Protein AF-A0A3Y9KX11-F1 (afdb_monomer_lite)

Organism: Salmonella enterica I (NCBI:txid59201)

Secondary structure (DSSP, 8-state):
-HHHHHHHHHHHHHHHHHHHHHHHHHHHH-HHHHHHHHH-HHHHHHHHHHHHHHHHHHHH--SHHHHHH---S---HHHHHHHHHHHHHHHHHHT-

Foldseek 3Di:
DVQQVVLQVLLLVQLVVVLVVVLVVCCVPPVVVSVVQLPDPVSLVVVSVVSSVVSCCCAPPPDPNNVVNHGDDDHDVVVSSVSSVVVSVVVSVVVD

Sequence (96 aa):
MKIELITTKQFIEQAECYFRNYMDGLQRNAPDDFYYFINNKYNMNDIMESIIKKTRYHFYDDTEEGKRNRIYGEVSHSKVKQHLRQLWIVYKCVYR

Radius of gyration: 14.37 Å; chains: 1; bounding box: 28×29×36 Å

Structure (mmCIF, N/CA/C/O backbone):
data_AF-A0A3Y9KX11-F1
#
_entry.id   AF-A0A3Y9KX11-F1
#
loop_
_atom_site.group_PDB
_atom_site.id
_atom_site.type_symbol
_atom_site.label_atom_id
_atom_site.label_alt_id
_atom_site.label_comp_id
_atom_site.label_asym_id
_atom_site.label_entity_id
_atom_site.label_seq_id
_atom_site.pdbx_PDB_ins_code
_atom_site.Cartn_x
_atom_site.Cartn_y
_atom_site.Cartn_z
_atom_site.occupancy
_atom_site.B_iso_or_equiv
_atom_site.auth_seq_id
_atom_site.auth_comp_id
_atom_site.auth_asym_id
_atom_site.auth_atom_id
_atom_site.pdbx_PDB_model_num
ATOM 1 N N . MET A 1 1 ? -10.504 13.372 15.719 1.00 60.78 1 MET A N 1
ATOM 2 C CA . MET A 1 1 ? -10.567 12.613 16.993 1.00 60.78 1 MET A CA 1
ATOM 3 C C . MET A 1 1 ? -9.181 12.016 17.283 1.00 60.78 1 MET A C 1
ATOM 5 O O . MET A 1 1 ? -8.523 11.621 16.331 1.00 60.78 1 MET A O 1
ATOM 9 N N . LYS A 1 2 ? -8.675 11.981 18.530 1.00 68.00 2 LYS A N 1
ATOM 10 C CA . LYS A 1 2 ? -7.265 11.587 18.818 1.00 68.00 2 LYS A CA 1
ATOM 11 C C . LYS A 1 2 ? -6.928 10.144 18.388 1.00 68.00 2 LYS A C 1
ATOM 13 O O . LYS A 1 2 ? -5.809 9.891 17.963 1.00 68.00 2 LYS A O 1
ATOM 18 N N . ILE A 1 3 ? -7.909 9.239 18.452 1.00 70.12 3 ILE A N 1
ATOM 19 C CA . ILE A 1 3 ? -7.769 7.817 18.092 1.00 70.12 3 ILE A CA 1
ATOM 20 C C . ILE A 1 3 ? -7.609 7.642 16.574 1.00 70.12 3 ILE A C 1
ATOM 22 O O . ILE A 1 3 ? -6.619 7.074 16.140 1.00 70.12 3 ILE A O 1
ATOM 26 N N . GLU A 1 4 ? -8.497 8.229 15.767 1.00 76.81 4 GLU A N 1
ATOM 27 C CA . GLU A 1 4 ? -8.432 8.214 14.290 1.00 76.81 4 GLU A CA 1
ATOM 28 C C . GLU A 1 4 ? -7.066 8.678 13.746 1.00 76.81 4 GLU A C 1
ATOM 30 O O . GLU A 1 4 ? -6.543 8.117 12.783 1.00 76.81 4 GLU A O 1
ATOM 35 N N . LEU A 1 5 ? -6.452 9.687 14.381 1.00 78.19 5 LEU A N 1
ATOM 36 C CA . LEU A 1 5 ? -5.127 10.182 14.000 1.00 78.19 5 LEU A CA 1
ATOM 37 C C . LEU A 1 5 ? -4.036 9.115 14.209 1.00 78.19 5 LEU A C 1
ATOM 39 O O . LEU A 1 5 ? -3.175 8.948 13.349 1.00 78.19 5 LEU A O 1
ATOM 43 N N . ILE A 1 6 ? -4.085 8.398 15.335 1.00 85.31 6 ILE A N 1
ATOM 44 C CA . ILE A 1 6 ? -3.126 7.339 15.681 1.00 85.31 6 ILE A CA 1
ATOM 45 C C . ILE A 1 6 ? -3.314 6.141 14.746 1.00 85.31 6 ILE A C 1
ATOM 47 O O . ILE A 1 6 ? -2.348 5.685 14.139 1.00 85.31 6 ILE A O 1
ATOM 51 N N . THR A 1 7 ? -4.556 5.697 14.555 1.00 88.88 7 THR A N 1
ATOM 52 C CA . THR A 1 7 ? -4.904 4.564 13.688 1.00 88.88 7 THR A CA 1
ATOM 53 C C . THR A 1 7 ? -4.524 4.835 12.232 1.00 88.88 7 THR A C 1
ATOM 55 O O . THR A 1 7 ? -3.906 3.999 11.576 1.00 88.88 7 THR A O 1
ATOM 58 N N . THR A 1 8 ? -4.810 6.042 11.729 1.00 93.00 8 THR A N 1
ATOM 59 C CA . THR A 1 8 ? -4.394 6.452 10.379 1.00 93.00 8 THR A CA 1
ATOM 60 C C . THR A 1 8 ? -2.870 6.481 10.252 1.00 93.00 8 THR A C 1
ATOM 62 O O . THR A 1 8 ? -2.347 6.059 9.224 1.00 93.00 8 THR A O 1
ATOM 65 N N . LYS A 1 9 ? -2.143 6.941 11.279 1.00 94.12 9 LYS A N 1
ATOM 66 C CA . LYS A 1 9 ? -0.675 6.965 11.265 1.00 94.12 9 LYS A CA 1
ATOM 67 C C . LYS A 1 9 ? -0.084 5.553 11.189 1.00 94.12 9 LYS A C 1
ATOM 69 O O . LYS A 1 9 ? 0.746 5.312 10.321 1.00 94.12 9 LYS A O 1
ATOM 74 N N . GLN A 1 10 ? -0.559 4.622 12.017 1.00 94.44 10 GLN A N 1
ATOM 75 C CA . GLN A 1 10 ? -0.127 3.216 11.969 1.00 94.44 10 GLN A CA 1
ATOM 76 C C . GLN A 1 10 ? -0.406 2.590 10.597 1.00 94.44 10 GLN A C 1
ATOM 78 O O . GLN A 1 10 ? 0.436 1.890 10.034 1.00 94.44 10 GLN A O 1
ATOM 83 N N . PHE A 1 11 ? -1.569 2.899 10.014 1.00 96.38 11 PHE A N 1
ATOM 84 C CA . PHE A 1 11 ? -1.901 2.443 8.670 1.00 96.38 11 PHE A CA 1
ATOM 85 C C . PHE A 1 11 ? -0.932 2.999 7.616 1.00 96.38 11 PHE A C 1
ATOM 87 O O . PHE A 1 11 ? -0.480 2.262 6.737 1.00 96.38 11 PHE A O 1
ATOM 94 N N . ILE A 1 12 ? -0.605 4.292 7.700 1.00 97.50 12 ILE A N 1
ATOM 95 C CA . ILE A 1 12 ? 0.347 4.956 6.802 1.00 97.50 12 ILE A CA 1
ATOM 96 C C . ILE A 1 12 ? 1.734 4.316 6.899 1.00 97.50 12 ILE A C 1
ATOM 98 O O . ILE A 1 12 ? 2.309 4.006 5.861 1.00 97.50 12 ILE A O 1
ATOM 102 N N . GLU A 1 13 ? 2.246 4.078 8.107 1.00 97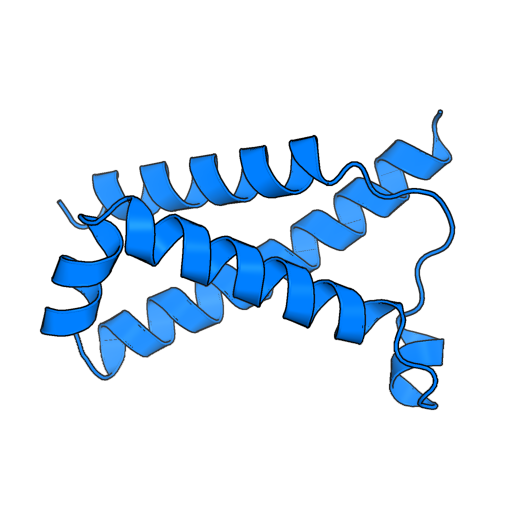.00 13 GLU A N 1
ATOM 103 C CA . GLU A 1 13 ? 3.575 3.487 8.327 1.00 97.00 13 GLU A CA 1
ATOM 104 C C . GLU A 1 13 ? 3.698 2.113 7.650 1.00 97.00 13 GLU A C 1
ATOM 106 O O . GLU A 1 13 ? 4.666 1.845 6.932 1.00 97.00 13 GLU A O 1
ATOM 111 N N . GLN A 1 14 ? 2.673 1.267 7.780 1.00 97.19 14 GLN A N 1
ATOM 112 C CA . GLN A 1 14 ? 2.668 -0.046 7.136 1.00 97.19 14 GLN A CA 1
ATOM 113 C C . GLN A 1 14 ? 2.493 0.038 5.610 1.00 97.19 14 GLN A C 1
ATOM 115 O O . GLN A 1 14 ? 3.139 -0.707 4.868 1.00 97.19 14 GLN A O 1
ATOM 120 N N . ALA A 1 15 ? 1.641 0.945 5.118 1.00 98.00 15 ALA A N 1
ATOM 121 C CA . ALA A 1 15 ? 1.479 1.179 3.683 1.00 98.00 15 ALA A CA 1
ATOM 122 C C . ALA A 1 15 ? 2.772 1.706 3.041 1.00 98.00 15 ALA A C 1
ATOM 124 O O . ALA A 1 15 ? 3.145 1.254 1.961 1.00 98.0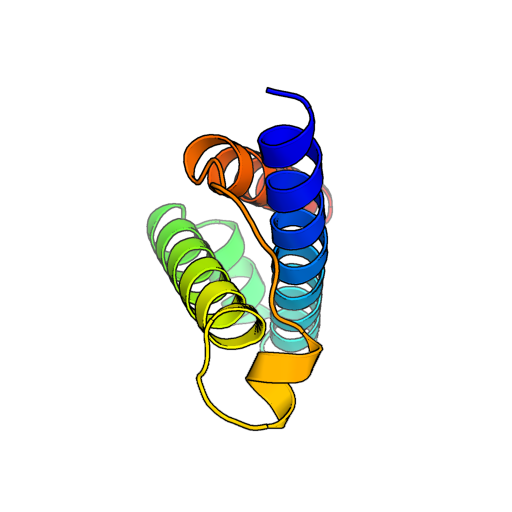0 15 ALA A O 1
ATOM 125 N N . GLU A 1 16 ? 3.485 2.608 3.715 1.00 98.38 16 GLU A N 1
ATOM 126 C CA . GLU A 1 16 ? 4.792 3.100 3.285 1.00 98.38 16 GLU A CA 1
ATOM 127 C C . GLU A 1 16 ? 5.828 1.973 3.230 1.00 98.38 16 GLU A C 1
ATOM 129 O O . GLU A 1 16 ? 6.545 1.860 2.235 1.00 98.38 16 GLU A O 1
ATOM 134 N N . CYS A 1 17 ? 5.877 1.104 4.244 1.00 98.00 17 CYS A N 1
ATOM 135 C CA . CYS A 1 17 ? 6.768 -0.056 4.241 1.00 98.00 17 CYS A CA 1
ATOM 136 C C . CYS A 1 17 ? 6.530 -0.943 3.006 1.00 98.00 17 CYS A C 1
ATOM 138 O O . CYS A 1 17 ? 7.467 -1.277 2.279 1.00 98.00 17 CYS A O 1
ATOM 140 N N . TYR A 1 18 ? 5.269 -1.275 2.709 1.00 98.19 18 TYR A N 1
ATOM 141 C CA . TYR A 1 18 ? 4.933 -2.052 1.514 1.00 98.19 18 TYR A CA 1
ATOM 142 C C . TYR A 1 18 ? 5.242 -1.318 0.211 1.00 98.19 18 TYR A C 1
ATOM 144 O O . TYR A 1 18 ? 5.714 -1.953 -0.731 1.00 98.19 18 TYR A O 1
ATOM 152 N N . PHE A 1 19 ? 5.017 -0.006 0.163 1.00 97.50 19 PHE A N 1
ATOM 153 C CA . PHE A 1 19 ? 5.355 0.820 -0.990 1.00 97.50 19 PHE A CA 1
ATOM 154 C C . PHE A 1 19 ? 6.848 0.783 -1.297 1.00 97.50 19 PHE A C 1
ATOM 156 O O . PHE A 1 19 ? 7.228 0.470 -2.421 1.00 97.50 19 PHE A O 1
ATOM 163 N N . ARG A 1 20 ? 7.694 1.056 -0.300 1.00 97.00 20 ARG A N 1
ATOM 164 C CA . ARG A 1 20 ? 9.152 1.068 -0.470 1.00 97.00 20 ARG A CA 1
ATOM 165 C C . ARG A 1 20 ? 9.669 -0.299 -0.892 1.00 97.00 20 ARG A C 1
ATOM 167 O O . ARG A 1 20 ? 10.353 -0.394 -1.899 1.00 97.00 20 ARG A O 1
ATOM 174 N N . ASN A 1 21 ? 9.240 -1.363 -0.210 1.00 97.06 21 ASN A N 1
ATOM 175 C CA . ASN A 1 21 ? 9.631 -2.729 -0.566 1.00 97.06 21 ASN A CA 1
ATOM 176 C C . ASN A 1 21 ? 9.246 -3.092 -2.010 1.00 97.06 21 ASN A C 1
ATOM 178 O O . ASN A 1 21 ? 10.016 -3.758 -2.700 1.00 97.06 21 ASN A O 1
ATOM 182 N N . TYR A 1 22 ? 8.070 -2.655 -2.476 1.00 95.69 22 TYR A N 1
ATOM 183 C CA . TYR A 1 22 ? 7.652 -2.857 -3.862 1.00 95.69 22 TYR A CA 1
ATOM 184 C C . TYR A 1 22 ? 8.536 -2.075 -4.838 1.00 95.69 22 TYR A C 1
ATOM 186 O O . TYR A 1 22 ? 9.050 -2.662 -5.786 1.00 95.69 22 TYR A O 1
ATOM 194 N N . MET A 1 23 ? 8.744 -0.776 -4.597 1.00 94.69 23 MET A N 1
ATOM 195 C CA . MET A 1 23 ? 9.541 0.079 -5.482 1.00 94.69 23 MET A CA 1
ATOM 196 C C . MET A 1 23 ? 11.000 -0.376 -5.550 1.00 94.69 23 MET A C 1
ATOM 198 O O . MET A 1 23 ? 11.550 -0.472 -6.641 1.00 94.69 23 MET A O 1
ATOM 202 N N . ASP A 1 24 ? 11.605 -0.719 -4.415 1.00 94.56 24 ASP A N 1
ATOM 203 C CA . ASP A 1 24 ? 12.990 -1.184 -4.343 1.00 94.56 24 ASP A CA 1
ATOM 204 C C . ASP A 1 24 ? 13.147 -2.557 -5.017 1.00 94.56 24 ASP A C 1
ATOM 206 O O . ASP A 1 24 ? 14.128 -2.810 -5.717 1.00 94.56 24 ASP A O 1
ATOM 210 N N . GLY A 1 25 ? 12.166 -3.451 -4.846 1.00 95.69 25 GLY A N 1
ATOM 211 C CA . GLY A 1 25 ? 12.136 -4.746 -5.525 1.00 95.69 25 GLY A CA 1
ATOM 212 C C . GLY A 1 25 ? 11.975 -4.608 -7.039 1.00 95.69 25 GLY A C 1
ATOM 213 O O . GLY A 1 25 ? 12.686 -5.265 -7.797 1.00 95.69 25 GLY A O 1
ATOM 214 N N . LEU A 1 26 ? 11.080 -3.727 -7.481 1.00 94.00 26 LEU A N 1
ATOM 215 C CA . LEU A 1 26 ? 10.862 -3.427 -8.892 1.00 94.00 26 LEU A CA 1
ATOM 216 C C . LEU A 1 26 ? 12.119 -2.811 -9.516 1.00 94.00 26 LEU A C 1
ATOM 218 O O . LEU A 1 26 ? 12.567 -3.271 -10.558 1.00 94.00 26 LEU A O 1
ATOM 222 N N . GLN A 1 27 ? 12.751 -1.854 -8.833 1.00 94.75 27 GLN A N 1
ATOM 223 C CA . GLN A 1 27 ? 13.989 -1.228 -9.290 1.00 94.75 27 GLN A CA 1
ATOM 224 C C . GLN A 1 27 ? 15.123 -2.243 -9.491 1.00 94.75 27 GLN A C 1
ATOM 226 O O . GLN A 1 27 ? 15.849 -2.172 -10.479 1.00 94.75 27 GLN 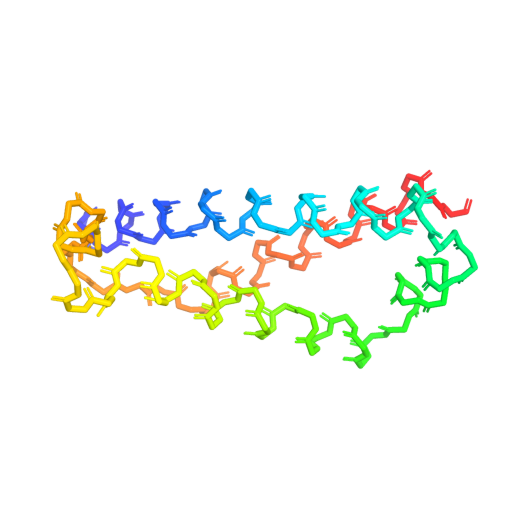A O 1
ATOM 231 N N . ARG A 1 28 ? 15.296 -3.173 -8.544 1.00 95.19 28 ARG A N 1
ATOM 232 C CA . ARG A 1 28 ? 16.386 -4.161 -8.580 1.00 95.19 28 ARG A CA 1
ATOM 233 C C . ARG A 1 28 ? 16.176 -5.237 -9.637 1.00 95.19 28 ARG A C 1
ATOM 235 O O . ARG A 1 28 ? 17.145 -5.668 -10.251 1.00 95.19 28 ARG A O 1
ATOM 242 N N . ASN A 1 29 ? 14.936 -5.693 -9.805 1.00 96.75 29 ASN A N 1
ATOM 243 C CA . ASN A 1 29 ? 14.636 -6.878 -10.610 1.00 96.75 29 ASN A CA 1
ATOM 244 C C . ASN A 1 29 ? 14.143 -6.544 -12.025 1.00 96.75 29 ASN A C 1
ATOM 246 O O . ASN A 1 29 ? 14.304 -7.365 -12.922 1.00 96.75 29 ASN A O 1
ATOM 250 N N . ALA A 1 30 ? 13.535 -5.372 -12.222 1.00 94.94 30 ALA A N 1
ATOM 251 C CA . ALA A 1 30 ? 12.957 -4.936 -13.491 1.00 94.94 30 ALA A CA 1
ATOM 252 C C . ALA A 1 30 ? 13.075 -3.400 -13.639 1.00 94.94 30 ALA A C 1
ATOM 254 O O . ALA A 1 30 ? 12.082 -2.676 -13.531 1.00 94.94 30 ALA A O 1
ATOM 255 N N . PRO A 1 31 ? 14.295 -2.872 -13.853 1.00 93.25 31 PRO A N 1
ATOM 256 C CA . PRO A 1 31 ? 14.540 -1.430 -13.891 1.00 93.25 31 PRO A CA 1
ATOM 257 C C . PRO A 1 31 ? 13.768 -0.714 -15.010 1.00 93.25 31 PRO A C 1
ATOM 259 O O . PRO A 1 31 ? 13.268 0.385 -14.785 1.00 93.25 31 PRO A O 1
ATOM 262 N N . ASP A 1 32 ? 13.598 -1.327 -16.183 1.00 92.62 32 ASP A N 1
ATOM 263 C CA . ASP A 1 32 ? 12.818 -0.724 -17.276 1.00 92.62 32 ASP A CA 1
ATOM 264 C C . ASP A 1 32 ? 11.345 -0.542 -16.880 1.00 92.62 32 ASP A C 1
ATOM 266 O O . ASP A 1 32 ? 10.772 0.542 -17.042 1.00 92.62 32 ASP A O 1
ATOM 270 N N . ASP A 1 33 ? 10.755 -1.568 -16.260 1.00 91.25 33 ASP A N 1
ATOM 271 C CA . ASP A 1 33 ? 9.399 -1.506 -15.717 1.00 91.25 33 ASP A CA 1
ATOM 272 C C . ASP A 1 33 ? 9.299 -0.462 -14.603 1.00 91.25 33 ASP A C 1
ATOM 274 O O . ASP A 1 33 ? 8.328 0.293 -14.545 1.00 91.25 33 ASP A O 1
ATOM 278 N N . PHE A 1 34 ? 10.313 -0.355 -13.740 1.00 93.56 34 PHE A N 1
ATOM 279 C CA . PHE A 1 34 ? 10.382 0.684 -12.714 1.00 93.56 34 PHE A CA 1
ATOM 280 C C . PHE A 1 34 ? 10.251 2.089 -13.320 1.00 93.56 34 PHE A C 1
ATOM 282 O O . PHE A 1 34 ? 9.388 2.863 -12.890 1.00 93.56 34 PHE A O 1
ATOM 289 N N . TYR A 1 35 ? 11.047 2.408 -14.346 1.00 92.12 35 TYR A N 1
ATOM 290 C CA . TYR A 1 35 ? 10.999 3.711 -15.017 1.00 92.12 35 TYR A CA 1
ATOM 291 C C . TYR A 1 35 ? 9.696 3.935 -15.792 1.00 92.12 35 TYR A C 1
ATOM 293 O O . TYR A 1 35 ? 9.197 5.065 -15.855 1.00 92.12 35 TYR A O 1
ATOM 301 N N . TYR A 1 36 ? 9.103 2.882 -16.347 1.00 90.56 36 TYR A N 1
ATOM 302 C CA . TYR A 1 36 ? 7.787 2.965 -16.972 1.00 90.56 36 TYR A CA 1
ATOM 303 C C . TYR A 1 36 ? 6.689 3.277 -15.940 1.00 90.56 36 TYR A C 1
ATOM 305 O O . TYR A 1 36 ? 5.902 4.216 -16.109 1.00 90.56 36 TYR A O 1
ATOM 313 N N . PHE A 1 37 ? 6.655 2.535 -14.832 1.00 89.94 37 PHE A N 1
ATOM 314 C CA . PHE A 1 37 ? 5.629 2.654 -13.799 1.00 89.94 37 PHE A CA 1
ATOM 315 C C . PHE A 1 37 ? 5.699 3.979 -13.042 1.00 89.94 37 PHE A C 1
ATOM 317 O O . PHE A 1 37 ? 4.674 4.640 -12.873 1.00 89.94 37 PHE A O 1
ATOM 324 N N . ILE A 1 38 ? 6.896 4.422 -12.654 1.00 92.81 38 ILE A N 1
ATOM 325 C CA . ILE A 1 38 ? 7.083 5.676 -11.913 1.00 92.81 38 ILE A CA 1
ATOM 326 C C . ILE A 1 38 ? 6.656 6.912 -12.721 1.00 92.81 38 ILE A C 1
ATOM 328 O O . ILE A 1 38 ? 6.262 7.933 -12.150 1.00 92.81 38 ILE A O 1
ATOM 332 N N . ASN A 1 39 ? 6.690 6.832 -14.052 1.00 91.44 39 ASN A N 1
ATOM 333 C CA . ASN A 1 39 ? 6.299 7.926 -14.936 1.00 91.44 39 ASN A CA 1
ATOM 334 C C . ASN A 1 39 ? 4.827 7.868 -15.366 1.00 91.44 39 ASN A C 1
ATOM 336 O O . ASN A 1 39 ? 4.292 8.882 -15.823 1.00 91.44 39 ASN A O 1
ATOM 340 N N . ASN A 1 40 ? 4.143 6.743 -15.145 1.00 92.69 40 ASN A N 1
ATOM 341 C CA . ASN A 1 40 ? 2.746 6.549 -15.512 1.00 92.69 40 ASN A CA 1
ATOM 342 C C . ASN A 1 40 ? 1.804 6.717 -14.306 1.00 92.69 40 ASN A C 1
ATOM 344 O O . ASN A 1 40 ? 1.749 5.892 -13.396 1.00 92.69 40 ASN A O 1
ATOM 348 N N . LYS A 1 41 ? 0.983 7.775 -14.335 1.00 91.62 41 LYS A N 1
ATOM 349 C CA . LYS A 1 41 ? 0.024 8.088 -13.263 1.00 91.62 41 LYS A CA 1
ATOM 350 C C . LYS A 1 41 ? -1.026 6.996 -13.030 1.00 91.62 41 LYS A C 1
ATOM 352 O O . LYS A 1 41 ? -1.436 6.814 -11.886 1.00 91.62 41 LYS A O 1
ATOM 357 N N . TYR A 1 42 ? -1.506 6.331 -14.079 1.00 92.25 42 TYR A N 1
ATOM 358 C CA . TYR A 1 42 ? -2.549 5.310 -13.955 1.00 92.25 42 TYR A CA 1
ATOM 359 C C . TYR A 1 42 ? -2.000 4.078 -13.252 1.00 92.25 42 TYR A C 1
ATOM 361 O O . TYR A 1 42 ? -2.514 3.711 -12.199 1.00 92.25 42 TYR A O 1
ATOM 369 N N . ASN A 1 43 ? -0.870 3.563 -13.737 1.00 91.38 43 ASN A N 1
ATOM 370 C CA . ASN A 1 43 ? -0.217 2.420 -13.109 1.00 91.38 43 ASN A CA 1
ATOM 371 C C . ASN A 1 43 ? 0.150 2.715 -11.652 1.00 91.38 43 ASN A C 1
ATOM 373 O O . ASN A 1 43 ? -0.001 1.867 -10.777 1.00 91.38 43 ASN A O 1
ATOM 377 N N . MET A 1 44 ? 0.598 3.941 -11.371 1.00 93.38 44 MET A N 1
ATOM 378 C CA . MET A 1 44 ? 0.936 4.317 -10.010 1.00 93.38 44 MET A CA 1
ATOM 379 C C . MET A 1 44 ? -0.284 4.356 -9.082 1.00 93.38 44 MET A C 1
ATOM 381 O O . MET A 1 44 ? -0.187 3.941 -7.927 1.00 93.38 44 MET A O 1
ATOM 385 N N . ASN A 1 45 ? -1.439 4.829 -9.562 1.00 94.81 45 ASN A N 1
ATOM 386 C CA . ASN A 1 45 ? -2.670 4.753 -8.776 1.00 94.81 45 ASN A CA 1
ATOM 387 C C . ASN A 1 45 ? -3.035 3.291 -8.484 1.00 94.81 45 ASN A C 1
ATOM 389 O O . ASN A 1 45 ? -3.357 2.987 -7.339 1.00 94.81 45 ASN A O 1
ATOM 393 N N . ASP A 1 46 ? -2.911 2.391 -9.461 1.00 95.06 46 ASP A N 1
ATOM 394 C CA . ASP A 1 46 ? -3.207 0.966 -9.269 1.00 95.06 46 ASP A CA 1
ATOM 395 C C . ASP A 1 46 ? -2.268 0.319 -8.240 1.00 95.06 46 ASP A C 1
ATOM 397 O O . ASP A 1 46 ? -2.718 -0.407 -7.348 1.00 95.06 46 ASP A O 1
ATOM 401 N N . ILE A 1 47 ? -0.972 0.649 -8.287 1.00 94.62 47 ILE A N 1
ATOM 402 C CA . ILE A 1 47 ? 0.011 0.232 -7.276 1.00 94.62 47 ILE A CA 1
ATOM 403 C C . ILE A 1 47 ? -0.392 0.749 -5.886 1.00 94.62 47 ILE A C 1
ATOM 405 O O . ILE A 1 47 ? -0.374 -0.012 -4.917 1.00 94.62 47 ILE A O 1
ATOM 409 N N . MET A 1 48 ? -0.803 2.016 -5.767 1.00 95.94 48 MET A N 1
ATOM 410 C CA . MET A 1 48 ? -1.255 2.583 -4.490 1.00 95.94 48 MET A CA 1
ATOM 411 C C . MET A 1 48 ? -2.515 1.893 -3.956 1.00 95.94 48 MET A C 1
ATOM 413 O O . MET A 1 48 ? -2.568 1.587 -2.765 1.00 95.94 48 MET A O 1
ATOM 417 N N . GLU A 1 49 ? -3.516 1.617 -4.799 1.00 96.69 49 GLU A N 1
ATOM 418 C CA . GLU A 1 49 ? -4.716 0.877 -4.378 1.00 96.69 49 GLU A CA 1
ATOM 419 C C . GLU A 1 49 ? -4.362 -0.546 -3.932 1.00 96.69 49 GLU A C 1
ATOM 421 O O . GLU A 1 49 ? -4.866 -1.019 -2.910 1.00 96.69 49 GLU A O 1
ATOM 426 N N . SER A 1 50 ? -3.454 -1.215 -4.650 1.00 96.75 50 SER A N 1
ATOM 427 C CA . SER A 1 50 ? -2.966 -2.550 -4.294 1.00 96.75 50 SER A CA 1
ATOM 428 C C . SER A 1 50 ? -2.254 -2.552 -2.937 1.00 96.75 50 SER A C 1
ATOM 430 O O . SER A 1 50 ? -2.542 -3.394 -2.083 1.00 96.75 50 SER A O 1
ATOM 432 N N . ILE A 1 51 ? -1.402 -1.555 -2.676 1.00 97.75 51 ILE A N 1
ATOM 433 C CA . ILE A 1 51 ? -0.735 -1.373 -1.380 1.00 97.75 51 ILE A CA 1
ATOM 434 C C . ILE A 1 51 ? -1.755 -1.124 -0.272 1.00 97.75 51 ILE A C 1
ATOM 436 O O . ILE A 1 51 ? -1.693 -1.787 0.758 1.00 97.75 51 ILE A O 1
ATOM 440 N N . ILE A 1 52 ? -2.737 -0.244 -0.484 1.00 96.62 52 ILE A N 1
ATOM 441 C CA . ILE A 1 52 ? -3.798 0.006 0.503 1.00 96.62 52 ILE A CA 1
ATOM 442 C C . ILE A 1 52 ? -4.581 -1.278 0.789 1.00 96.62 52 ILE A C 1
ATOM 444 O O . ILE A 1 52 ? -4.853 -1.579 1.952 1.00 96.62 52 ILE A O 1
ATOM 448 N N . LYS A 1 53 ? -4.920 -2.061 -0.241 1.00 96.00 53 LYS A N 1
ATOM 449 C CA . LYS A 1 53 ? -5.603 -3.351 -0.082 1.00 96.00 53 LYS A CA 1
ATOM 450 C C . LYS A 1 53 ? -4.756 -4.327 0.737 1.00 96.00 53 LYS A C 1
ATOM 452 O O . LYS A 1 53 ? -5.272 -4.930 1.675 1.00 96.00 53 LYS A O 1
ATOM 457 N N . LYS A 1 54 ? -3.458 -4.436 0.443 1.00 95.62 54 LYS A N 1
ATOM 458 C CA . LYS A 1 54 ? -2.516 -5.270 1.202 1.00 95.62 54 LYS A CA 1
ATOM 459 C C . LYS A 1 54 ? -2.410 -4.828 2.664 1.00 95.62 54 LYS A C 1
ATOM 461 O O . LYS A 1 54 ? -2.478 -5.666 3.558 1.00 95.62 54 LYS A O 1
ATOM 466 N N . THR A 1 55 ? -2.327 -3.524 2.922 1.00 95.50 55 THR A N 1
ATOM 467 C CA . THR A 1 55 ? -2.304 -2.969 4.282 1.00 95.50 55 THR A CA 1
ATOM 468 C C . THR A 1 55 ? -3.605 -3.237 5.035 1.00 95.50 55 THR A C 1
ATOM 470 O O . THR A 1 55 ? -3.571 -3.544 6.222 1.00 95.50 55 THR A O 1
ATOM 473 N N . ARG A 1 56 ? -4.763 -3.202 4.359 1.00 93.31 56 ARG A N 1
ATOM 474 C CA . ARG A 1 56 ? -6.037 -3.600 4.981 1.00 93.31 56 ARG A CA 1
ATOM 475 C C . ARG A 1 56 ? -6.014 -5.056 5.426 1.00 93.31 56 ARG A C 1
ATOM 477 O O . ARG A 1 56 ? -6.429 -5.317 6.546 1.00 93.31 56 ARG A O 1
ATOM 484 N N . TYR A 1 57 ? -5.524 -5.977 4.596 1.00 92.12 57 TYR A N 1
ATOM 485 C CA . TYR A 1 57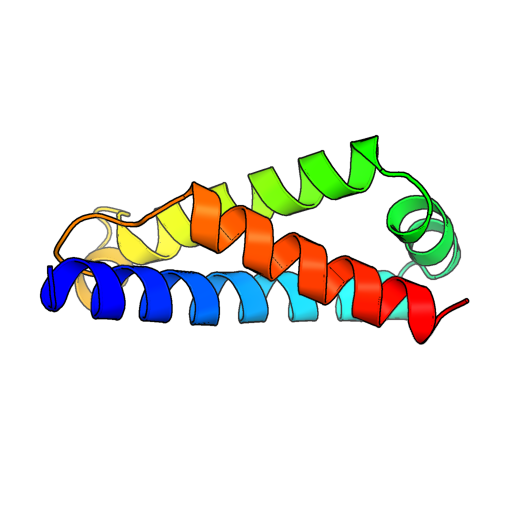 ? -5.393 -7.376 5.014 1.00 92.12 57 TYR A CA 1
ATOM 486 C C . TYR A 1 57 ? -4.450 -7.519 6.210 1.00 92.12 57 TYR A C 1
ATOM 488 O O . TYR A 1 57 ? -4.800 -8.191 7.165 1.00 92.12 57 TYR A O 1
ATOM 496 N N . HIS A 1 58 ? -3.318 -6.814 6.226 1.00 90.94 58 HIS A N 1
ATOM 497 C CA . HIS A 1 58 ? -2.394 -6.864 7.363 1.00 90.94 58 HIS A CA 1
ATOM 498 C C . HIS A 1 58 ? -3.060 -6.527 8.713 1.00 90.94 58 HIS A C 1
ATOM 500 O O . HIS A 1 58 ? -2.754 -7.161 9.718 1.00 90.94 58 HIS A O 1
ATOM 506 N N . PHE A 1 59 ? -3.979 -5.557 8.732 1.00 91.56 59 PHE A N 1
ATOM 507 C CA . PHE A 1 59 ? -4.626 -5.080 9.959 1.00 91.56 59 PHE A CA 1
ATOM 508 C C . PHE A 1 59 ? -5.992 -5.699 10.265 1.00 91.56 59 PHE A C 1
ATOM 510 O O . PHE A 1 59 ? -6.419 -5.708 11.419 1.00 91.56 59 PHE A O 1
ATOM 517 N N . TYR A 1 60 ? -6.722 -6.146 9.249 1.00 87.56 60 TYR A N 1
ATOM 518 C CA . TYR A 1 60 ? -8.123 -6.547 9.391 1.00 87.56 60 TYR A CA 1
ATOM 519 C C . TYR A 1 60 ? -8.387 -7.990 8.967 1.00 87.56 60 TYR A C 1
ATOM 521 O O . TYR A 1 60 ? -9.545 -8.395 8.950 1.00 87.56 60 TYR A O 1
ATOM 529 N N . ASP A 1 61 ? -7.352 -8.763 8.639 1.00 88.12 61 ASP A N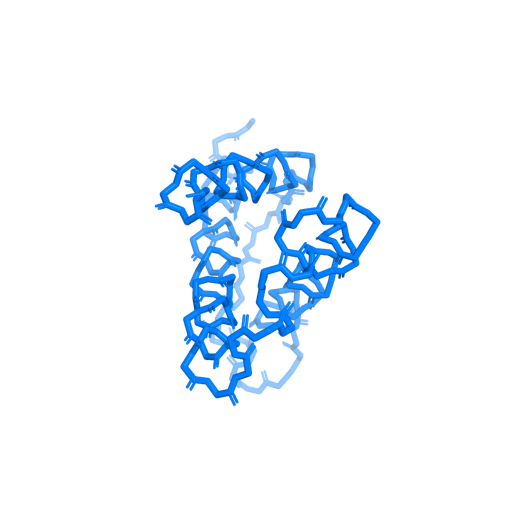 1
ATOM 530 C CA . ASP A 1 61 ? -7.491 -10.207 8.473 1.00 88.12 61 ASP A CA 1
ATOM 531 C C . ASP A 1 61 ? -7.866 -10.876 9.810 1.00 88.12 61 ASP A C 1
ATOM 533 O O . ASP A 1 61 ? -7.462 -10.439 10.894 1.00 88.12 61 ASP A O 1
ATOM 537 N N . ASP A 1 62 ? -8.687 -11.921 9.731 1.00 81.88 62 ASP A N 1
ATOM 538 C CA . ASP A 1 62 ? -9.233 -12.642 10.888 1.00 81.88 62 ASP A CA 1
ATOM 539 C C . ASP A 1 62 ? -8.356 -13.832 11.315 1.00 81.88 62 ASP A C 1
ATOM 541 O O . ASP A 1 62 ? -8.671 -14.532 12.287 1.00 81.88 62 ASP A O 1
ATOM 545 N N . THR A 1 63 ? -7.227 -14.038 10.632 1.00 85.69 63 THR A N 1
ATOM 546 C CA . THR A 1 63 ? -6.171 -14.969 11.045 1.00 85.69 63 THR A CA 1
ATOM 547 C C . THR A 1 63 ? -5.591 -14.595 12.415 1.00 85.69 63 THR A C 1
ATOM 549 O O . THR A 1 63 ? -5.685 -13.454 12.870 1.00 85.69 63 THR A O 1
ATOM 552 N N . GLU A 1 64 ? -4.970 -15.553 13.115 1.00 77.38 64 GLU A N 1
ATOM 553 C CA . GLU A 1 64 ? -4.309 -15.266 14.401 1.00 77.38 64 GLU A CA 1
ATOM 554 C C . GLU A 1 64 ? -3.212 -14.201 14.271 1.00 77.38 64 GLU A C 1
ATOM 556 O O . GLU A 1 64 ? -3.033 -13.382 15.172 1.00 77.38 64 GLU A O 1
ATOM 561 N N . GLU A 1 65 ? -2.515 -14.180 13.135 1.00 72.75 65 GLU A N 1
ATOM 562 C CA . GLU A 1 65 ? -1.517 -13.165 12.808 1.00 72.75 65 GLU A CA 1
ATOM 563 C C . GLU A 1 65 ? -2.168 -11.795 12.553 1.00 72.75 65 GLU A C 1
ATOM 565 O O . GLU A 1 65 ? -1.738 -10.796 13.133 1.00 72.75 65 GLU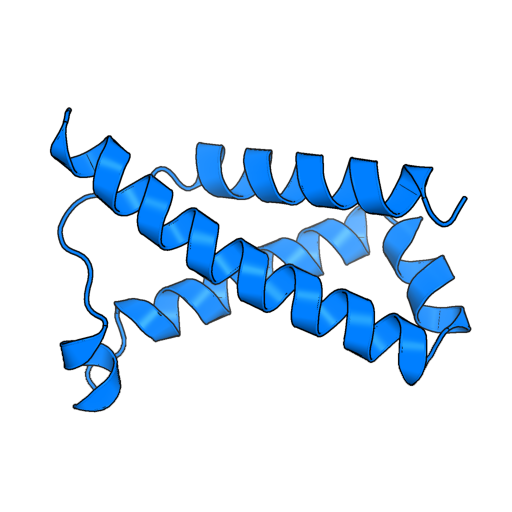 A O 1
ATOM 570 N N . GLY A 1 66 ? -3.270 -11.746 11.795 1.00 74.25 66 GLY A N 1
ATOM 571 C CA . GLY A 1 66 ? -4.058 -10.525 11.591 1.00 74.25 66 GLY A CA 1
ATOM 572 C C . GLY A 1 66 ? -4.620 -9.945 12.895 1.00 74.25 66 GLY A C 1
ATOM 573 O O . GLY A 1 66 ? -4.556 -8.736 13.125 1.00 74.25 66 GLY A O 1
ATOM 574 N N . LYS A 1 67 ? -5.068 -10.801 13.825 1.00 80.62 67 LYS A N 1
ATOM 575 C CA . LYS A 1 67 ? -5.543 -10.381 15.157 1.00 80.62 67 LYS A CA 1
ATOM 576 C C . LYS A 1 67 ? -4.459 -9.707 15.998 1.00 80.62 67 LYS A C 1
ATOM 578 O O . LYS A 1 67 ? -4.789 -8.802 16.762 1.00 80.62 67 LYS A O 1
ATOM 583 N N . ARG A 1 68 ? -3.190 -10.116 15.869 1.00 81.44 68 ARG A N 1
ATOM 584 C CA . ARG A 1 68 ? -2.058 -9.491 16.584 1.00 81.44 68 ARG A CA 1
ATOM 585 C C . ARG A 1 68 ? -1.742 -8.096 16.062 1.00 81.44 68 ARG A C 1
ATOM 587 O O . ARG A 1 68 ? -1.368 -7.230 16.845 1.00 81.44 68 ARG A O 1
ATOM 594 N N . ASN A 1 69 ? -1.915 -7.886 14.762 1.00 83.06 69 ASN A N 1
ATOM 595 C CA . ASN A 1 69 ? -1.610 -6.613 14.119 1.00 83.06 69 ASN A CA 1
ATOM 596 C C . ASN A 1 69 ? -2.785 -5.628 14.179 1.00 83.06 69 ASN A C 1
ATOM 598 O O . ASN A 1 69 ? -2.589 -4.449 13.914 1.00 83.06 69 ASN A O 1
ATOM 602 N N . ARG A 1 70 ? -3.994 -6.085 14.538 1.00 87.06 70 ARG A N 1
ATOM 603 C CA . ARG A 1 70 ? -5.243 -5.316 14.467 1.00 87.06 70 ARG A CA 1
ATOM 604 C C . ARG A 1 70 ? -5.145 -3.919 15.078 1.00 87.06 70 ARG A C 1
ATOM 606 O O . ARG A 1 70 ? -4.852 -3.746 16.259 1.00 87.06 70 ARG A O 1
ATOM 613 N N . ILE A 1 71 ? -5.501 -2.923 14.270 1.00 88.69 71 ILE A N 1
ATOM 614 C CA . ILE A 1 71 ? -5.677 -1.539 14.715 1.00 88.69 71 ILE A CA 1
ATOM 615 C C . ILE A 1 71 ? -7.155 -1.255 14.976 1.00 88.69 71 ILE A C 1
ATOM 617 O O . ILE A 1 71 ? -8.040 -1.776 14.293 1.00 88.69 71 ILE A O 1
ATOM 621 N N . TYR A 1 72 ? -7.422 -0.402 15.962 1.00 81.75 72 TYR A N 1
ATOM 622 C CA . TYR A 1 72 ? -8.774 -0.044 16.382 1.00 81.75 72 TYR A CA 1
ATOM 623 C C . TYR A 1 72 ? -9.069 1.412 16.025 1.00 81.75 72 TYR A C 1
ATOM 625 O O . TYR A 1 72 ? -8.246 2.293 16.268 1.00 81.75 72 TYR A O 1
ATOM 633 N N . GLY A 1 73 ? -10.249 1.668 15.460 1.00 83.56 73 GLY A N 1
ATOM 634 C CA . GLY A 1 73 ? -10.686 2.997 15.031 1.00 83.56 73 GLY A CA 1
ATOM 635 C C . GLY A 1 73 ? -10.698 3.185 13.515 1.00 83.56 73 GLY A C 1
ATOM 636 O O . GLY A 1 73 ? -10.324 2.299 12.746 1.00 83.56 73 GLY A O 1
ATOM 637 N N . GLU A 1 74 ? -11.170 4.353 13.091 1.00 87.44 74 GLU A N 1
ATOM 638 C CA . GLU A 1 74 ? -11.297 4.692 11.676 1.00 87.44 74 GLU A CA 1
ATOM 639 C C . GLU A 1 74 ? -9.954 5.106 11.066 1.00 87.44 74 GLU A C 1
ATOM 641 O O . GLU A 1 74 ? -9.139 5.792 11.690 1.00 87.44 74 GLU A O 1
ATOM 646 N N . VAL A 1 75 ? -9.748 4.702 9.813 1.00 91.81 75 VAL A N 1
ATOM 647 C CA . VAL A 1 75 ? -8.597 5.092 8.998 1.00 91.81 75 VAL A CA 1
ATOM 648 C C . VAL A 1 75 ? -9.051 6.105 7.960 1.00 91.81 75 VAL A C 1
ATOM 650 O O . VAL A 1 75 ? -9.920 5.836 7.130 1.00 91.81 75 VAL A O 1
ATOM 653 N N . SER A 1 76 ? -8.401 7.264 7.943 1.00 93.75 76 SER A N 1
ATOM 654 C CA . SER A 1 76 ? -8.620 8.261 6.902 1.00 93.75 76 SER A CA 1
ATOM 655 C C . SER A 1 76 ? -7.930 7.839 5.598 1.00 93.75 76 SER A C 1
ATOM 657 O O . SER A 1 76 ? -6.763 8.151 5.351 1.00 93.75 76 SER A O 1
ATOM 659 N N . HIS A 1 77 ? -8.654 7.134 4.725 1.00 90.81 77 HIS A N 1
ATOM 660 C CA . HIS A 1 77 ? -8.121 6.661 3.440 1.00 90.81 77 HIS A CA 1
ATOM 661 C C . HIS A 1 77 ? -7.646 7.790 2.512 1.00 90.81 77 HIS A C 1
ATOM 663 O O . HIS A 1 77 ? -6.719 7.588 1.728 1.00 90.81 77 HIS A O 1
ATOM 669 N N . SER A 1 78 ? -8.236 8.986 2.608 1.00 93.25 78 SER A N 1
ATOM 670 C CA . SER A 1 78 ? -7.775 10.161 1.859 1.00 93.25 78 SER A CA 1
ATOM 671 C C . SER A 1 78 ? -6.363 10.578 2.278 1.00 93.25 78 SER A C 1
ATOM 673 O O . SER A 1 78 ? -5.521 10.796 1.407 1.00 93.25 78 SER A O 1
ATOM 675 N N . LYS A 1 79 ? -6.069 10.599 3.587 1.00 95.44 79 LYS A N 1
ATOM 676 C CA . LYS A 1 79 ? -4.724 10.877 4.120 1.00 95.44 79 LYS A CA 1
ATOM 677 C C . LYS A 1 79 ? -3.719 9.797 3.721 1.00 95.44 79 LYS A C 1
ATOM 679 O O . LYS A 1 79 ? -2.608 10.131 3.323 1.00 95.44 79 LYS A O 1
ATOM 684 N N . VAL A 1 80 ? -4.118 8.522 3.741 1.00 95.81 80 VAL A N 1
ATOM 685 C CA . VAL A 1 80 ? -3.264 7.415 3.270 1.00 95.81 80 VAL A CA 1
ATOM 686 C C . VAL A 1 80 ? -2.888 7.601 1.796 1.00 95.81 80 VAL A C 1
ATOM 688 O O . VAL A 1 80 ? -1.708 7.575 1.451 1.00 95.81 80 VAL A O 1
ATOM 691 N N . LYS A 1 81 ? -3.872 7.849 0.918 1.00 96.06 81 LYS A N 1
ATOM 692 C CA . LYS A 1 81 ? -3.617 8.090 -0.514 1.00 96.06 81 LYS A CA 1
ATOM 693 C C . LYS A 1 81 ? -2.757 9.332 -0.743 1.00 96.06 81 LYS A C 1
ATOM 695 O O . LYS A 1 81 ? -1.884 9.314 -1.607 1.00 96.06 81 LYS A O 1
ATOM 700 N N . GLN A 1 82 ? -2.984 10.403 0.017 1.00 96.88 82 GLN A N 1
ATOM 701 C CA . GLN A 1 82 ? -2.174 11.618 -0.058 1.00 96.88 82 GLN A CA 1
ATOM 702 C C . GLN A 1 82 ? -0.706 11.340 0.292 1.00 96.88 82 GLN A C 1
ATOM 704 O O . GLN A 1 82 ? 0.178 11.778 -0.444 1.00 96.88 82 GLN A O 1
ATOM 709 N N . HIS A 1 83 ? -0.450 10.578 1.358 1.00 97.75 83 HIS A N 1
ATOM 710 C CA . HIS A 1 83 ? 0.902 10.203 1.777 1.00 97.75 83 HIS A CA 1
ATOM 711 C C . HIS A 1 83 ? 1.627 9.369 0.714 1.00 97.75 83 HIS A C 1
ATOM 713 O O . HIS A 1 83 ? 2.736 9.704 0.305 1.00 97.75 83 HIS A O 1
ATOM 719 N N . LEU A 1 84 ? 0.973 8.332 0.175 1.00 97.69 84 LEU A N 1
ATOM 720 C CA . LEU A 1 84 ? 1.558 7.511 -0.894 1.00 97.69 84 LEU A CA 1
ATOM 721 C C . LEU A 1 84 ? 1.878 8.338 -2.152 1.00 97.69 84 LEU A C 1
ATOM 723 O O . LEU A 1 84 ? 2.903 8.118 -2.795 1.00 97.69 84 LEU A O 1
ATOM 727 N N . ARG A 1 85 ? 1.051 9.338 -2.486 1.00 96.56 85 ARG A N 1
ATOM 728 C CA . ARG A 1 85 ? 1.340 10.277 -3.584 1.00 96.56 85 ARG A CA 1
ATOM 729 C C . ARG A 1 85 ? 2.571 11.133 -3.325 1.00 96.56 85 ARG A C 1
ATOM 731 O O . ARG A 1 85 ? 3.337 11.357 -4.257 1.00 96.56 85 ARG A O 1
ATOM 738 N N . GLN A 1 86 ? 2.777 11.594 -2.095 1.00 97.12 86 GLN A N 1
ATOM 739 C CA . GLN A 1 86 ? 3.992 12.326 -1.731 1.00 97.12 86 GLN A CA 1
ATOM 740 C C . GLN A 1 86 ? 5.231 11.441 -1.891 1.00 97.12 86 GLN A C 1
ATOM 742 O O . GLN A 1 86 ? 6.206 11.879 -2.499 1.00 97.12 86 GLN A O 1
ATOM 747 N N . LEU A 1 87 ? 5.168 10.182 -1.445 1.00 96.31 87 LEU A N 1
ATOM 748 C CA . LEU A 1 87 ? 6.251 9.216 -1.653 1.00 96.31 87 LEU A CA 1
ATOM 749 C C . LEU A 1 87 ? 6.540 8.998 -3.139 1.00 96.31 87 LEU A C 1
ATOM 751 O O . LEU A 1 87 ? 7.694 9.067 -3.551 1.00 96.31 87 LEU A O 1
ATOM 755 N N . TRP A 1 88 ? 5.509 8.804 -3.961 1.00 96.00 88 TRP A N 1
ATOM 756 C CA . TRP A 1 88 ? 5.683 8.680 -5.407 1.00 96.00 88 TRP A CA 1
ATOM 757 C C . TRP A 1 88 ? 6.382 9.898 -6.024 1.00 96.00 88 TRP A C 1
ATOM 759 O O . TRP A 1 88 ? 7.302 9.729 -6.822 1.00 96.00 88 TRP A O 1
ATOM 769 N N . ILE A 1 89 ? 5.993 11.116 -5.634 1.00 95.19 89 ILE A N 1
ATOM 770 C CA . ILE A 1 89 ? 6.646 12.345 -6.106 1.00 95.19 89 ILE A CA 1
ATOM 771 C C . ILE A 1 89 ? 8.130 12.350 -5.722 1.00 95.19 89 ILE A C 1
ATOM 773 O O . ILE A 1 89 ? 8.963 12.671 -6.566 1.00 95.19 89 ILE A O 1
ATOM 777 N N . VAL A 1 90 ? 8.473 11.950 -4.492 1.00 95.00 90 VAL A N 1
ATOM 778 C CA . VAL A 1 90 ? 9.874 11.836 -4.052 1.00 95.00 90 VAL A CA 1
ATOM 779 C C . VAL A 1 90 ? 10.639 10.841 -4.921 1.00 95.00 90 VAL A C 1
ATOM 781 O O . VAL A 1 90 ? 11.681 11.199 -5.463 1.00 95.00 90 VAL A O 1
ATOM 784 N N . TYR A 1 91 ? 10.103 9.635 -5.124 1.00 93.19 91 TYR A N 1
ATOM 785 C CA . TYR A 1 91 ? 10.714 8.639 -6.008 1.00 93.19 91 TYR A CA 1
ATOM 786 C C . TYR A 1 91 ? 10.914 9.213 -7.421 1.00 93.19 91 TYR A C 1
ATOM 788 O O . TYR A 1 91 ? 12.004 9.116 -7.977 1.00 93.19 91 TYR A O 1
ATOM 796 N N . LYS A 1 92 ? 9.898 9.872 -7.994 1.00 92.44 92 LYS A N 1
ATOM 797 C CA . LYS A 1 92 ? 9.984 10.461 -9.339 1.00 92.44 92 LYS A CA 1
ATOM 798 C C . LYS A 1 92 ? 11.048 11.558 -9.437 1.00 92.44 92 LYS A C 1
ATOM 800 O O . LYS A 1 92 ? 11.619 11.746 -10.502 1.00 92.44 92 LYS A O 1
ATOM 805 N N . CYS A 1 93 ? 11.299 12.294 -8.357 1.00 92.19 93 CYS A N 1
ATOM 806 C CA . CYS A 1 93 ? 12.365 13.293 -8.305 1.00 92.19 93 CYS A CA 1
ATOM 807 C C . CYS A 1 93 ? 13.760 12.668 -8.189 1.00 92.19 93 CYS A C 1
ATOM 809 O O . CYS A 1 93 ? 14.694 13.201 -8.774 1.00 92.19 93 CYS A O 1
ATOM 811 N N . VAL A 1 94 ? 13.905 11.572 -7.438 1.00 92.06 94 VAL A N 1
ATOM 812 C CA . VAL A 1 94 ? 15.199 10.898 -7.225 1.00 92.06 94 VAL A CA 1
ATOM 813 C C . VAL A 1 94 ? 15.649 10.129 -8.467 1.00 92.06 94 VAL A C 1
ATOM 815 O O . VAL A 1 94 ? 16.831 10.139 -8.793 1.00 92.06 94 VAL A O 1
ATOM 818 N N . TYR A 1 95 ? 14.717 9.482 -9.165 1.00 87.88 95 TYR A N 1
ATOM 819 C CA . TYR A 1 95 ? 15.002 8.600 -10.303 1.00 87.88 95 TYR A CA 1
ATOM 820 C C . TYR A 1 95 ? 14.584 9.214 -11.643 1.00 87.88 95 TYR A C 1
ATOM 822 O O . TYR A 1 95 ? 14.086 8.513 -12.522 1.00 87.88 95 TYR A O 1
ATOM 830 N N . ARG A 1 96 ? 14.708 10.535 -11.758 1.00 69.06 96 ARG A N 1
ATOM 831 C CA . ARG A 1 96 ? 14.339 11.290 -12.955 1.00 69.06 96 ARG A CA 1
ATOM 832 C C . ARG A 1 96 ? 15.431 11.284 -14.012 1.00 69.06 96 ARG A C 1
ATOM 834 O O . ARG A 1 96 ? 16.616 11.264 -13.619 1.00 69.06 96 ARG A O 1
#

pLDDT: mean 91.08, std 7.55, range [60.78, 98.38]